Protein AF-A0A2S5QSZ0-F1 (afdb_monomer_lite)

Foldseek 3Di:
DAAPDDFWDWDWDDDPQKIWIWIGGPDIDTLDIDGNVCVVVCVVDPDDDDDPPSVVVVVVVVVVVVVVVVVVVVD

Radius of gyration: 12.88 Å; chains: 1; bounding box: 35×24×26 Å

Structure (mmCIF, N/CA/C/O backbone):
data_AF-A0A2S5QSZ0-F1
#
_entry.id   AF-A0A2S5QSZ0-F1
#
loop_
_atom_site.group_PDB
_atom_site.id
_atom_site.type_symbol
_atom_site.label_atom_id
_atom_site.label_alt_id
_atom_site.label_comp_id
_atom_site.label_asym_id
_atom_site.label_entity_id
_atom_site.label_seq_id
_atom_site.pdbx_PDB_ins_code
_atom_site.Cartn_x
_atom_site.Cartn_y
_atom_site.Cartn_z
_atom_site.occupancy
_atom_site.B_iso_or_equiv
_atom_site.auth_seq_id
_atom_site.auth_comp_id
_atom_site.auth_asym_id
_atom_site.auth_atom_id
_atom_site.pdbx_PDB_model_num
ATOM 1 N N . GLY A 1 1 ? -3.980 -4.582 -6.306 1.00 65.94 1 GLY A N 1
ATOM 2 C CA . GLY A 1 1 ? -2.606 -4.053 -6.334 1.00 65.94 1 GLY A CA 1
ATOM 3 C C . GLY A 1 1 ? -2.440 -3.192 -7.563 1.00 65.94 1 GLY A C 1
ATOM 4 O O . GLY A 1 1 ? -3.031 -3.524 -8.582 1.00 65.94 1 GLY A O 1
ATOM 5 N N . VAL A 1 2 ? -1.690 -2.098 -7.460 1.00 76.81 2 VAL A N 1
ATOM 6 C CA . VAL A 1 2 ? -1.402 -1.185 -8.573 1.00 76.81 2 VAL A CA 1
ATOM 7 C C . VAL A 1 2 ? 0.064 -1.354 -8.978 1.00 76.81 2 VAL A C 1
ATOM 9 O O . VAL A 1 2 ? 0.942 -1.220 -8.122 1.00 76.81 2 VAL A O 1
ATOM 12 N N . PRO A 1 3 ? 0.357 -1.682 -10.246 1.00 75.56 3 PRO A N 1
ATOM 13 C CA . PRO A 1 3 ? 1.726 -1.728 -10.743 1.00 75.56 3 PRO A CA 1
ATOM 14 C C . PRO A 1 3 ? 2.284 -0.305 -10.888 1.00 75.56 3 PRO A C 1
ATOM 16 O O . PRO A 1 3 ? 1.611 0.577 -11.411 1.00 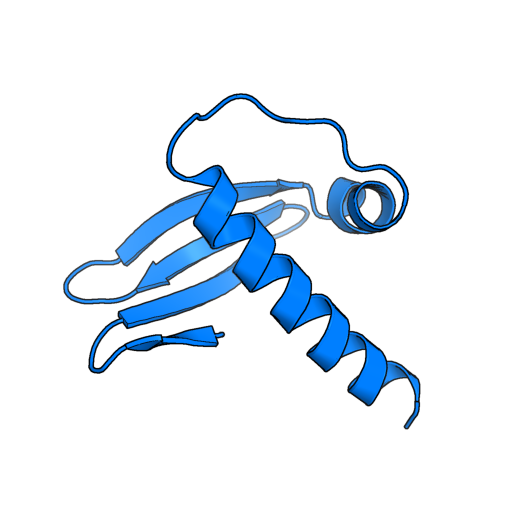75.56 3 PRO A O 1
ATOM 19 N N . LEU A 1 4 ? 3.520 -0.088 -10.441 1.00 74.88 4 LEU A N 1
ATOM 20 C CA . LEU A 1 4 ? 4.210 1.214 -10.470 1.00 74.88 4 LEU A CA 1
ATOM 21 C C . LEU A 1 4 ? 5.398 1.245 -11.432 1.00 74.88 4 LEU A C 1
ATOM 23 O O . LEU A 1 4 ? 6.133 2.226 -11.511 1.00 74.88 4 LEU A O 1
ATOM 27 N N . GLY A 1 5 ? 5.640 0.136 -12.117 1.00 78.06 5 GLY A N 1
ATOM 28 C CA . GLY A 1 5 ? 6.769 -0.039 -13.006 1.00 78.06 5 GLY A CA 1
ATOM 29 C C . GLY A 1 5 ? 6.995 -1.511 -13.304 1.00 78.06 5 GLY A C 1
ATOM 30 O O . GLY A 1 5 ? 6.179 -2.363 -12.962 1.00 78.06 5 GLY A O 1
ATOM 31 N N . LYS A 1 6 ? 8.130 -1.791 -13.943 1.00 78.12 6 LYS A N 1
ATOM 32 C CA . LYS A 1 6 ? 8.435 -3.103 -14.519 1.00 78.12 6 LYS A CA 1
ATOM 33 C C . LYS A 1 6 ? 8.494 -4.235 -13.483 1.00 78.12 6 LYS A C 1
ATOM 35 O O . LYS A 1 6 ? 7.960 -5.302 -13.739 1.00 78.12 6 LYS A O 1
ATOM 40 N N . ASP A 1 7 ? 9.047 -3.947 -12.306 1.00 82.00 7 ASP A N 1
ATOM 41 C CA . ASP A 1 7 ? 9.246 -4.921 -11.222 1.00 82.00 7 ASP A CA 1
ATOM 42 C C . ASP A 1 7 ? 8.777 -4.371 -9.865 1.00 82.00 7 ASP A C 1
ATOM 44 O O . ASP A 1 7 ? 9.299 -4.742 -8.820 1.00 82.00 7 ASP A O 1
ATOM 48 N N . ARG A 1 8 ? 7.851 -3.401 -9.861 1.00 84.94 8 ARG A N 1
ATOM 49 C CA . ARG A 1 8 ? 7.362 -2.750 -8.636 1.00 84.94 8 ARG A CA 1
ATOM 50 C C . ARG A 1 8 ? 5.848 -2.622 -8.653 1.00 84.94 8 ARG A C 1
ATOM 52 O O . ARG A 1 8 ? 5.263 -2.180 -9.640 1.00 84.94 8 ARG A O 1
ATOM 59 N N . SER A 1 9 ? 5.213 -2.963 -7.542 1.00 83.38 9 SER A N 1
ATOM 60 C CA . SER A 1 9 ? 3.774 -2.830 -7.337 1.00 83.38 9 SER A CA 1
ATOM 61 C C . SER A 1 9 ? 3.471 -2.420 -5.906 1.00 83.38 9 SER A C 1
ATOM 63 O O . SER A 1 9 ? 4.267 -2.661 -5.002 1.00 83.38 9 SER A O 1
ATOM 65 N N . VAL A 1 10 ? 2.307 -1.818 -5.698 1.00 84.19 10 VAL A N 1
ATOM 66 C CA . VAL A 1 10 ? 1.770 -1.565 -4.363 1.00 84.19 10 VAL A CA 1
ATOM 67 C C . VAL A 1 10 ? 0.502 -2.366 -4.161 1.00 84.19 10 VAL A C 1
ATOM 69 O O . VAL A 1 10 ? -0.375 -2.435 -5.028 1.00 84.19 10 VAL A O 1
ATOM 72 N N . GLN A 1 11 ? 0.418 -3.021 -3.015 1.00 82.81 11 GLN A N 1
ATOM 73 C CA . GLN A 1 11 ? -0.673 -3.906 -2.653 1.00 82.81 11 GLN A CA 1
ATOM 74 C C . GLN A 1 11 ? -1.231 -3.486 -1.303 1.00 82.81 11 GLN A C 1
ATOM 76 O O . GLN A 1 11 ? -0.472 -3.177 -0.392 1.00 82.81 11 GLN A O 1
ATOM 81 N N . LEU A 1 12 ? -2.556 -3.485 -1.174 1.00 83.69 12 LEU A N 1
ATOM 82 C CA . LEU A 1 12 ? -3.192 -3.350 0.129 1.00 83.69 12 LEU A CA 1
ATOM 83 C C . LEU A 1 12 ? -3.513 -4.740 0.655 1.00 83.69 12 LEU A C 1
ATOM 85 O O . LEU A 1 12 ? -4.054 -5.568 -0.081 1.00 83.69 12 LEU A O 1
ATOM 89 N N . VAL A 1 13 ? -3.207 -4.972 1.923 1.00 86.56 13 VAL A N 1
ATOM 90 C CA . VAL A 1 13 ? -3.521 -6.211 2.629 1.00 86.56 13 VAL A CA 1
ATOM 91 C C . VAL A 1 13 ? -4.306 -5.857 3.880 1.00 86.56 13 VAL A C 1
ATOM 93 O O . VAL A 1 13 ? -3.814 -5.126 4.733 1.00 86.56 13 VAL A O 1
ATOM 96 N N . LYS A 1 14 ? -5.530 -6.372 4.001 1.00 81.88 14 LYS A N 1
ATOM 97 C CA . LYS A 1 14 ? -6.336 -6.234 5.218 1.00 81.88 14 LYS A CA 1
ATOM 98 C C . LYS A 1 14 ? -6.015 -7.383 6.173 1.00 81.88 14 LYS A C 1
ATOM 100 O O . LYS A 1 14 ? -6.122 -8.546 5.792 1.00 81.88 14 LYS A O 1
ATOM 105 N N . LEU A 1 15 ? -5.643 -7.054 7.403 1.00 86.50 15 LEU A N 1
ATOM 106 C CA . LEU A 1 15 ? -5.408 -7.992 8.497 1.00 86.50 15 LEU A CA 1
ATOM 107 C C . LEU A 1 15 ? -6.264 -7.547 9.686 1.00 86.50 15 LEU A C 1
ATOM 109 O O . LEU A 1 15 ? -5.976 -6.536 10.324 1.00 86.50 15 LEU A O 1
ATOM 113 N N . GLY A 1 16 ? -7.339 -8.289 9.957 1.00 87.00 16 GLY A N 1
ATOM 114 C CA . GLY A 1 16 ? -8.331 -7.892 10.958 1.00 87.00 16 GLY A CA 1
ATOM 115 C C . GLY A 1 16 ? -8.990 -6.557 10.598 1.00 87.00 16 GLY A C 1
ATOM 116 O O . GLY A 1 16 ? -9.553 -6.415 9.510 1.00 87.00 16 GLY A O 1
ATOM 117 N N . GLU A 1 17 ? -8.890 -5.584 11.504 1.00 82.69 17 GLU A N 1
ATOM 118 C CA . GLU A 1 17 ? -9.424 -4.220 11.357 1.00 82.69 17 GLU A CA 1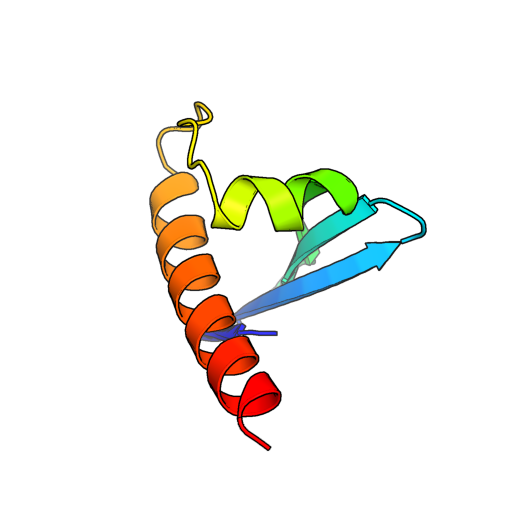
ATOM 119 C C . GLU A 1 17 ? -8.399 -3.220 10.805 1.00 82.69 17 GLU A C 1
ATOM 121 O O . GLU A 1 17 ? -8.687 -2.035 10.700 1.00 82.69 17 GLU A O 1
ATOM 126 N N . GLN A 1 18 ? -7.208 -3.676 10.413 1.00 79.19 18 GLN A N 1
ATOM 127 C CA . GLN A 1 18 ? -6.164 -2.805 9.874 1.00 79.19 18 GLN A CA 1
ATOM 128 C C . GLN A 1 18 ? -5.854 -3.155 8.420 1.00 79.19 18 GLN A C 1
ATOM 130 O O . GLN A 1 18 ? -5.845 -4.320 8.019 1.00 79.19 18 GLN A O 1
ATOM 135 N N . VAL A 1 19 ? -5.579 -2.135 7.618 1.00 83.50 19 VAL A N 1
ATOM 136 C CA . VAL A 1 19 ? -5.163 -2.238 6.222 1.00 83.50 19 VAL A CA 1
ATOM 137 C C . VAL A 1 19 ? -3.721 -1.774 6.098 1.00 83.50 19 VAL A C 1
ATOM 139 O O . VAL A 1 19 ? -3.330 -0.715 6.568 1.00 83.50 19 VAL A O 1
ATOM 142 N N . TYR A 1 20 ? -2.909 -2.584 5.440 1.00 86.50 20 TYR A N 1
ATOM 143 C CA . TYR A 1 20 ? -1.482 -2.368 5.280 1.00 86.50 20 TYR A CA 1
ATOM 144 C C . TYR A 1 20 ? -1.189 -2.107 3.814 1.00 86.50 20 TYR A C 1
ATOM 146 O O . TYR A 1 20 ? -1.582 -2.893 2.953 1.00 86.50 20 TYR A O 1
ATOM 154 N N . VAL A 1 21 ? -0.478 -1.023 3.528 1.00 86.00 21 VAL A N 1
ATOM 155 C CA . VAL A 1 21 ? -0.004 -0.698 2.186 1.00 86.00 21 VAL A CA 1
ATOM 156 C C . VAL A 1 21 ? 1.415 -1.231 2.054 1.00 86.00 21 VAL A C 1
ATOM 158 O O . VAL A 1 21 ? 2.344 -0.736 2.688 1.00 86.00 21 VAL A O 1
ATOM 161 N N . LEU A 1 22 ? 1.582 -2.268 1.241 1.00 88.56 22 LEU A N 1
ATOM 162 C CA . LEU A 1 22 ? 2.852 -2.937 0.998 1.00 88.56 22 LEU A CA 1
ATOM 163 C C . LEU A 1 22 ? 3.400 -2.548 -0.373 1.00 88.56 22 LEU A C 1
ATOM 165 O O . LEU A 1 22 ? 2.735 -2.723 -1.394 1.00 88.56 22 LEU A O 1
ATOM 169 N N . GLY A 1 23 ? 4.636 -2.067 -0.400 1.00 88.56 23 GLY A N 1
ATOM 170 C CA . GLY A 1 23 ? 5.443 -1.970 -1.607 1.00 88.56 23 GLY A CA 1
ATOM 171 C C . GLY A 1 23 ? 6.120 -3.302 -1.882 1.00 88.56 23 GLY A C 1
ATOM 172 O O . GLY A 1 23 ? 6.851 -3.810 -1.037 1.00 88.56 23 GLY A O 1
ATOM 173 N N . VAL A 1 24 ? 5.887 -3.864 -3.062 1.00 88.31 24 VAL A N 1
ATOM 174 C CA . VAL A 1 24 ? 6.490 -5.117 -3.518 1.00 88.31 24 VAL A CA 1
ATOM 175 C C . VAL A 1 24 ? 7.359 -4.820 -4.730 1.00 88.31 24 VAL A C 1
ATOM 177 O O . VAL A 1 24 ? 6.855 -4.361 -5.756 1.00 88.31 24 VAL A O 1
ATOM 180 N N . GLY A 1 25 ? 8.655 -5.094 -4.618 1.00 85.88 25 GLY A N 1
ATOM 181 C CA . GLY A 1 25 ? 9.587 -5.089 -5.743 1.00 85.88 25 GLY A CA 1
ATOM 182 C C . GLY A 1 25 ? 10.728 -6.068 -5.504 1.00 85.88 25 GLY A C 1
ATOM 183 O O . GLY A 1 25 ? 10.480 -7.255 -5.331 1.00 85.88 25 GLY A O 1
ATOM 184 N N . GLU A 1 26 ? 11.963 -5.577 -5.415 1.00 86.69 26 GLU A N 1
ATOM 185 C CA . GLU A 1 26 ? 13.119 -6.386 -4.989 1.00 86.69 26 GLU A CA 1
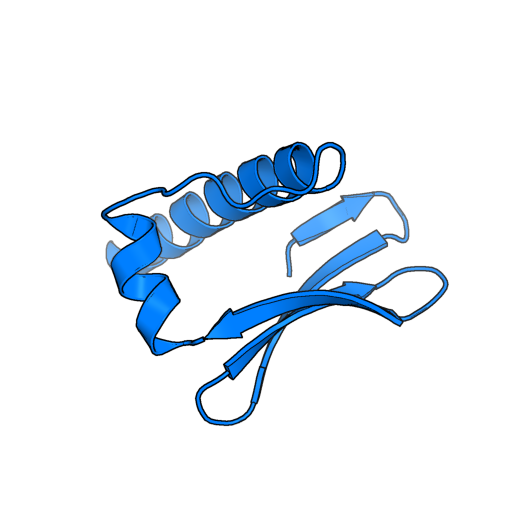ATOM 186 C C . GLU A 1 26 ? 13.005 -6.859 -3.525 1.00 86.69 26 GLU A C 1
ATOM 188 O O . GLU A 1 26 ? 13.562 -7.875 -3.123 1.00 86.69 26 GLU A O 1
ATOM 193 N N . SER A 1 27 ? 12.250 -6.132 -2.704 1.00 85.12 27 SER A N 1
ATOM 194 C CA . SER A 1 27 ? 11.920 -6.499 -1.328 1.00 85.12 27 SER A CA 1
ATOM 195 C C . SER A 1 27 ? 10.496 -6.061 -1.006 1.00 85.12 27 SER A C 1
ATOM 197 O O . SER A 1 27 ? 9.935 -5.197 -1.687 1.00 85.12 27 SER A O 1
ATOM 199 N N . ILE A 1 28 ? 9.910 -6.665 0.027 1.00 88.25 28 ILE A N 1
ATOM 200 C CA . ILE A 1 28 ? 8.599 -6.273 0.547 1.00 88.25 28 ILE A CA 1
ATOM 201 C C . ILE A 1 28 ? 8.824 -5.230 1.639 1.00 88.25 28 ILE A C 1
ATOM 203 O O . ILE A 1 28 ? 9.523 -5.498 2.615 1.00 88.25 28 ILE A O 1
ATOM 207 N N . GLN A 1 29 ? 8.237 -4.048 1.473 1.00 85.94 29 GLN A N 1
ATOM 208 C CA . GLN A 1 29 ? 8.312 -2.959 2.444 1.00 85.94 29 GLN A CA 1
ATOM 209 C C . GLN A 1 29 ? 6.913 -2.508 2.848 1.00 85.94 29 GLN A C 1
ATOM 211 O O . GLN A 1 29 ? 6.036 -2.339 2.002 1.00 85.94 29 GLN A O 1
ATOM 216 N N . LEU A 1 30 ? 6.709 -2.291 4.146 1.00 87.81 30 LEU A N 1
ATOM 217 C CA . LEU A 1 30 ? 5.511 -1.627 4.640 1.00 87.81 30 LEU A CA 1
ATOM 218 C C . LEU A 1 30 ? 5.645 -0.129 4.357 1.00 87.81 30 LEU A C 1
ATOM 220 O O . LEU A 1 30 ? 6.540 0.518 4.893 1.00 87.81 30 LEU A O 1
ATOM 224 N N . ILE A 1 31 ? 4.776 0.392 3.496 1.00 84.06 31 ILE A N 1
ATOM 225 C CA . ILE A 1 31 ? 4.730 1.814 3.147 1.00 84.06 31 ILE A CA 1
ATOM 226 C C . ILE A 1 31 ? 3.862 2.559 4.154 1.00 84.06 31 ILE A C 1
ATOM 228 O O . ILE A 1 31 ? 4.247 3.632 4.605 1.00 84.06 31 ILE A O 1
ATOM 232 N N . ASP A 1 32 ? 2.702 1.993 4.493 1.00 80.69 32 ASP A N 1
ATOM 233 C CA . ASP A 1 32 ? 1.749 2.646 5.385 1.00 80.69 32 ASP A CA 1
ATOM 234 C C . ASP A 1 32 ? 0.833 1.642 6.095 1.00 80.69 32 ASP A C 1
ATOM 236 O O . ASP A 1 32 ? 0.628 0.517 5.621 1.00 80.69 32 ASP A O 1
ATOM 240 N N . ARG A 1 33 ? 0.262 2.061 7.224 1.00 81.06 33 ARG A N 1
ATOM 241 C CA . ARG A 1 33 ? -0.785 1.342 7.951 1.00 81.06 33 ARG A CA 1
ATOM 242 C C . ARG A 1 33 ? -1.973 2.277 8.126 1.00 81.06 33 ARG A C 1
ATOM 244 O O . ARG A 1 33 ? -1.847 3.341 8.713 1.00 81.06 33 ARG A O 1
ATOM 251 N N . ILE A 1 34 ? -3.124 1.824 7.658 1.00 79.25 34 ILE A N 1
ATOM 252 C CA . ILE A 1 34 ? -4.383 2.550 7.699 1.00 79.25 34 ILE A CA 1
ATOM 253 C C . ILE A 1 34 ? -5.367 1.718 8.518 1.00 79.25 34 ILE A C 1
ATOM 255 O O . ILE A 1 34 ? -5.528 0.525 8.262 1.00 79.25 34 ILE A O 1
ATOM 259 N N . ASP A 1 35 ? -6.030 2.311 9.501 1.00 78.12 35 ASP A N 1
ATOM 260 C CA . ASP A 1 35 ? -7.133 1.645 10.191 1.00 78.12 35 ASP A CA 1
ATOM 261 C C . ASP A 1 35 ? -8.323 1.512 9.233 1.00 78.12 35 ASP A C 1
ATOM 263 O O . ASP A 1 35 ? -8.669 2.454 8.521 1.00 78.12 35 ASP A O 1
ATOM 267 N N . ALA A 1 36 ? -8.925 0.321 9.156 1.00 66.94 36 ALA A N 1
ATOM 268 C CA . ALA A 1 36 ? -9.965 0.034 8.166 1.00 66.94 36 ALA A CA 1
ATOM 269 C C . ALA A 1 36 ? -11.202 0.920 8.355 1.00 66.94 36 ALA A C 1
ATOM 271 O O . ALA A 1 36 ? -11.854 1.250 7.373 1.00 66.94 36 ALA A O 1
ATOM 272 N N . GLU A 1 37 ? -11.486 1.324 9.593 1.00 65.88 37 GLU A N 1
ATOM 273 C CA . GLU A 1 37 ? -12.570 2.249 9.938 1.00 65.88 37 GLU A CA 1
ATOM 274 C C . GLU A 1 37 ? -12.280 3.681 9.455 1.00 65.88 37 GLU A C 1
ATOM 276 O O . GLU A 1 37 ? -13.180 4.396 9.030 1.00 65.88 37 GLU A O 1
ATOM 281 N N . SER A 1 38 ? -11.003 4.071 9.398 1.00 61.88 38 SER A N 1
ATOM 282 C CA . SER A 1 38 ? -10.578 5.391 8.923 1.00 61.88 38 SER A CA 1
ATOM 283 C C . SER A 1 38 ? -10.523 5.508 7.399 1.00 61.88 38 SER A C 1
ATOM 285 O O . SER A 1 38 ? -10.366 6.612 6.889 1.00 61.88 38 SER A O 1
ATOM 287 N N . ILE A 1 39 ? -10.623 4.406 6.646 1.00 59.31 39 ILE A N 1
ATOM 288 C CA . ILE A 1 39 ? -10.615 4.458 5.173 1.00 59.31 39 ILE A CA 1
ATOM 289 C C . ILE A 1 39 ? -11.913 5.068 4.654 1.00 59.31 39 ILE A C 1
ATOM 291 O O . ILE A 1 39 ? -11.866 5.918 3.767 1.00 59.31 39 ILE A O 1
ATOM 295 N N . ASP A 1 40 ? -13.050 4.673 5.226 1.00 55.38 40 ASP A N 1
ATOM 296 C CA . ASP A 1 40 ? -14.356 5.229 4.872 1.00 55.38 40 ASP A CA 1
ATOM 297 C C . ASP A 1 40 ? -14.438 6.731 5.208 1.00 55.38 40 ASP A C 1
ATOM 299 O O . ASP A 1 40 ? -14.979 7.513 4.423 1.00 55.38 40 ASP A O 1
ATOM 303 N N . GLU A 1 41 ? -13.829 7.158 6.319 1.00 51.00 41 GLU A N 1
ATOM 304 C CA . GL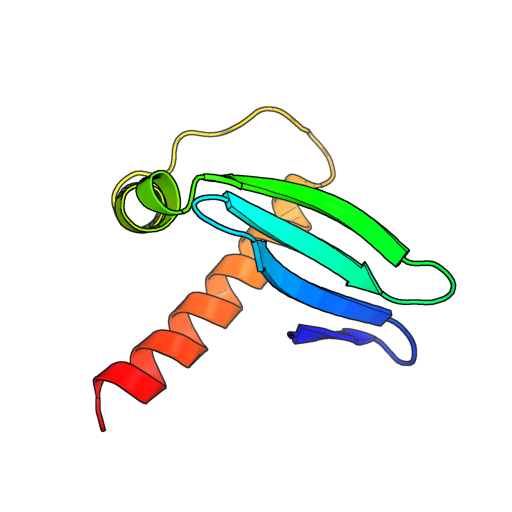U A 1 41 ? -13.764 8.573 6.712 1.00 51.00 41 GLU A CA 1
ATOM 305 C C . GLU A 1 41 ? -12.750 9.379 5.885 1.00 51.00 41 GLU A C 1
ATOM 307 O O . GLU A 1 41 ? -13.042 10.505 5.488 1.00 51.00 41 GLU A O 1
ATOM 312 N N . ALA A 1 42 ? -11.594 8.801 5.537 1.00 52.72 42 ALA A N 1
ATOM 313 C CA . ALA A 1 42 ? -10.562 9.467 4.734 1.00 52.72 42 ALA A CA 1
ATOM 314 C C . ALA A 1 42 ? -10.979 9.711 3.272 1.00 52.72 42 ALA A C 1
ATOM 316 O O . ALA A 1 42 ? -10.371 10.533 2.586 1.00 52.72 42 ALA A O 1
ATOM 317 N N . ILE A 1 43 ? -12.003 9.005 2.778 1.00 54.19 43 ILE A N 1
ATOM 318 C CA . ILE A 1 43 ? -12.648 9.310 1.490 1.00 54.19 43 ILE A CA 1
ATOM 319 C C . ILE A 1 43 ? -13.513 10.582 1.603 1.00 54.19 43 ILE A C 1
ATOM 321 O O . ILE A 1 43 ? -13.742 11.253 0.597 1.00 54.19 43 ILE A O 1
ATOM 325 N N . HIS A 1 44 ? -13.972 10.933 2.808 1.00 48.78 44 HIS A N 1
ATOM 326 C CA . HIS A 1 44 ? -14.854 12.074 3.061 1.00 48.78 44 HIS A CA 1
ATOM 327 C C . HIS A 1 44 ? -14.132 13.333 3.544 1.00 48.78 44 HIS A C 1
ATOM 329 O O . HIS A 1 44 ? -14.586 14.435 3.242 1.00 48.78 44 HIS A O 1
ATOM 335 N N . ASP A 1 45 ? -13.025 13.186 4.265 1.00 43.28 45 ASP A N 1
ATOM 336 C CA . ASP A 1 45 ? -12.286 14.306 4.833 1.00 43.28 45 ASP A CA 1
ATOM 337 C C . ASP A 1 45 ? -10.795 13.965 4.763 1.00 43.28 45 ASP A C 1
ATOM 339 O O . ASP A 1 45 ? -10.350 12.967 5.324 1.00 43.28 45 ASP A O 1
ATOM 343 N N . ALA A 1 46 ? -10.012 14.734 4.007 1.00 45.00 46 ALA A N 1
ATOM 344 C CA . ALA A 1 46 ? -8.583 14.490 3.837 1.00 45.00 46 ALA A CA 1
ATOM 345 C C . ALA A 1 46 ? -7.773 15.379 4.797 1.00 45.00 46 ALA A C 1
ATOM 347 O O . ALA A 1 46 ? -7.391 16.486 4.408 1.00 45.00 46 ALA A O 1
ATOM 348 N N . PRO A 1 47 ? -7.452 14.944 6.033 1.00 49.41 47 PRO A N 1
ATOM 349 C CA . PRO A 1 47 ? -6.460 15.630 6.833 1.00 49.41 47 PRO A CA 1
ATOM 350 C C . PRO A 1 47 ? -5.059 15.201 6.386 1.00 49.41 47 PRO A C 1
ATOM 352 O O . PRO A 1 47 ? -4.680 14.029 6.366 1.00 49.41 47 PRO A O 1
ATOM 355 N N . SER A 1 48 ? -4.277 16.208 6.026 1.00 50.00 48 SER A N 1
ATOM 356 C CA . SER A 1 48 ? -2.849 16.157 5.741 1.00 50.00 48 SER A CA 1
ATOM 357 C C . SER A 1 48 ? -2.058 15.496 6.880 1.00 50.00 48 SER A C 1
ATOM 359 O O . SER A 1 48 ? -1.838 16.108 7.927 1.00 50.00 48 SER A O 1
ATOM 361 N N . LEU A 1 49 ? -1.588 14.266 6.660 1.00 52.06 49 LEU A N 1
ATOM 362 C CA . LEU A 1 49 ? -0.625 13.579 7.523 1.00 52.06 49 LEU A CA 1
ATOM 363 C C . LEU A 1 49 ? 0.804 13.854 7.027 1.00 52.06 49 LEU A C 1
ATOM 365 O O . LEU A 1 49 ? 1.159 13.598 5.878 1.00 52.06 49 LEU A O 1
ATOM 369 N N . ASN A 1 50 ? 1.618 14.418 7.920 1.00 52.97 50 ASN A N 1
ATOM 370 C CA . ASN A 1 50 ? 3.024 14.767 7.715 1.00 52.97 50 ASN A CA 1
ATOM 371 C C . ASN A 1 50 ? 3.878 13.546 7.313 1.00 52.97 50 ASN A C 1
ATOM 373 O O . ASN A 1 50 ? 4.201 12.727 8.167 1.00 52.97 50 ASN A O 1
ATOM 377 N N . THR A 1 51 ? 4.321 13.463 6.053 1.00 46.16 51 THR A N 1
ATOM 378 C CA . THR A 1 51 ? 5.587 12.823 5.622 1.00 46.16 51 THR A CA 1
ATOM 379 C C . THR A 1 51 ? 5.942 13.327 4.218 1.00 46.16 51 THR A C 1
ATOM 381 O O . THR A 1 51 ? 5.372 12.905 3.216 1.00 46.16 51 THR A O 1
ATOM 384 N N . SER A 1 52 ? 6.890 14.258 4.139 1.00 55.97 52 SER A N 1
ATOM 385 C CA . SER A 1 52 ? 7.042 15.192 3.015 1.00 55.97 52 SER A CA 1
ATOM 386 C C . SER A 1 52 ? 7.486 14.619 1.658 1.00 55.97 52 SER A C 1
ATOM 388 O O . SER A 1 52 ? 7.540 15.389 0.710 1.00 55.9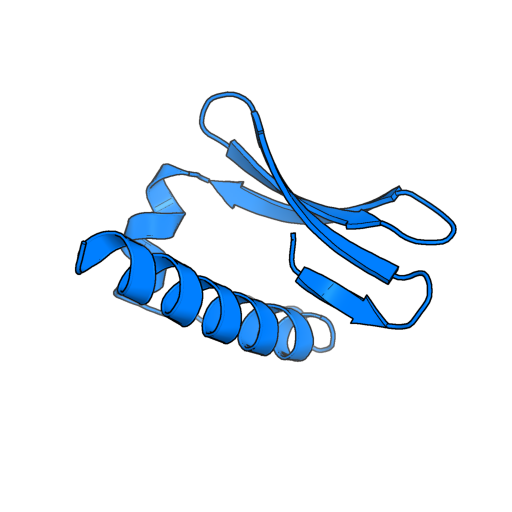7 52 SER A O 1
ATOM 390 N N . ASN A 1 53 ? 7.758 13.313 1.519 1.00 54.25 53 ASN A N 1
ATOM 391 C CA . ASN A 1 53 ? 8.140 12.704 0.227 1.00 54.25 53 ASN A CA 1
ATOM 392 C C . ASN A 1 53 ? 7.358 11.426 -0.155 1.00 54.25 53 ASN A C 1
ATOM 394 O O . ASN A 1 53 ? 7.416 11.017 -1.313 1.00 54.25 53 ASN A O 1
ATOM 398 N N . THR A 1 54 ? 6.640 10.775 0.768 1.00 55.28 54 THR A N 1
ATOM 399 C CA . THR A 1 54 ? 5.854 9.554 0.474 1.00 55.28 54 THR A CA 1
ATOM 400 C C . THR A 1 54 ? 4.386 9.856 0.172 1.00 55.28 54 THR A C 1
ATOM 402 O O . THR A 1 54 ? 3.719 9.038 -0.464 1.00 55.28 54 THR A O 1
ATOM 405 N N . SER A 1 55 ? 3.901 11.042 0.557 1.00 61.59 55 SER A N 1
ATOM 406 C CA . SER A 1 55 ? 2.522 11.492 0.341 1.00 61.59 55 SER A CA 1
ATOM 407 C C . SER A 1 55 ? 2.142 11.537 -1.140 1.00 61.59 55 SER A C 1
ATOM 409 O O . SER A 1 55 ? 1.174 10.898 -1.534 1.00 61.59 55 SER A O 1
ATOM 411 N N . ALA A 1 56 ? 2.966 12.155 -1.992 1.00 65.25 56 ALA A N 1
ATOM 412 C CA . ALA A 1 56 ? 2.644 12.362 -3.411 1.00 65.25 56 ALA A CA 1
ATOM 413 C C . ALA A 1 56 ? 2.393 11.055 -4.195 1.00 65.25 56 ALA A C 1
ATOM 415 O O . ALA A 1 56 ? 1.568 10.999 -5.113 1.00 65.25 56 ALA A O 1
ATOM 416 N N . PHE A 1 57 ? 3.098 9.982 -3.827 1.00 67.56 57 PHE A N 1
ATOM 417 C CA . PHE A 1 57 ? 2.884 8.661 -4.407 1.00 67.56 57 PHE A CA 1
ATOM 418 C C . PHE A 1 57 ? 1.575 8.025 -3.903 1.00 67.56 57 PHE A C 1
ATOM 420 O O . PHE A 1 57 ? 0.792 7.502 -4.702 1.00 67.56 57 PHE A O 1
ATOM 427 N N . LEU A 1 58 ? 1.324 8.091 -2.592 1.00 69.94 58 LEU A N 1
ATOM 428 C CA . LEU A 1 58 ? 0.111 7.550 -1.979 1.00 69.94 58 LEU A CA 1
ATOM 429 C C . LEU A 1 58 ? -1.147 8.274 -2.462 1.00 69.94 58 LEU A C 1
ATOM 431 O O . LEU A 1 58 ? -2.158 7.618 -2.688 1.00 69.94 58 LEU A O 1
ATOM 435 N N . ASP A 1 59 ? -1.073 9.580 -2.699 1.00 72.19 59 ASP A N 1
ATOM 436 C CA . ASP A 1 59 ? -2.184 10.374 -3.229 1.00 72.19 59 ASP A CA 1
ATOM 437 C C . ASP A 1 59 ? -2.565 9.913 -4.640 1.00 72.19 59 ASP A C 1
ATOM 439 O O . ASP A 1 59 ? -3.729 9.630 -4.925 1.00 72.19 59 ASP A O 1
ATOM 443 N N . THR A 1 60 ? -1.564 9.720 -5.503 1.00 73.00 60 THR A N 1
ATOM 444 C CA . THR A 1 60 ? -1.770 9.200 -6.864 1.00 73.00 60 THR A CA 1
ATOM 445 C C . THR A 1 60 ? -2.363 7.785 -6.837 1.00 73.00 60 THR A C 1
ATOM 447 O O . THR A 1 60 ? -3.256 7.456 -7.621 1.00 73.00 60 THR A O 1
ATOM 450 N N . PHE A 1 61 ? -1.907 6.940 -5.908 1.00 75.06 61 PHE A N 1
ATOM 451 C CA . PHE A 1 61 ? -2.421 5.584 -5.723 1.00 75.06 61 PHE A CA 1
ATOM 452 C C . PHE A 1 61 ? -3.860 5.562 -5.193 1.00 75.06 61 PHE A C 1
ATOM 454 O O . PHE A 1 61 ? -4.692 4.828 -5.728 1.00 75.06 61 PHE A O 1
ATOM 461 N N . LYS A 1 62 ? -4.177 6.387 -4.188 1.00 74.50 62 LYS A N 1
ATOM 462 C CA . LYS A 1 62 ? -5.539 6.561 -3.665 1.00 74.50 62 LYS A CA 1
ATOM 463 C C . LYS A 1 62 ? -6.481 7.009 -4.777 1.00 74.50 62 LYS A C 1
ATOM 465 O O . LYS A 1 62 ? -7.519 6.390 -4.977 1.00 74.50 62 LYS A O 1
ATOM 470 N N . GLN A 1 63 ? -6.060 7.981 -5.583 1.00 78.56 63 GLN A N 1
ATOM 471 C CA . GLN A 1 63 ? -6.830 8.457 -6.728 1.00 78.56 63 GLN A CA 1
ATOM 472 C C . GLN A 1 63 ? -7.095 7.349 -7.761 1.00 78.56 63 GLN A C 1
ATOM 474 O O . GLN A 1 63 ? -8.151 7.322 -8.395 1.00 78.56 63 GLN A O 1
ATOM 479 N N . GLN A 1 64 ? -6.163 6.410 -7.937 1.00 72.69 64 GLN A N 1
ATOM 480 C CA . GLN A 1 64 ? -6.357 5.258 -8.817 1.00 72.69 64 GLN A CA 1
ATOM 481 C C . GLN A 1 64 ? -7.272 4.187 -8.200 1.00 72.69 64 GLN A C 1
ATOM 483 O O . GLN A 1 64 ? -8.061 3.580 -8.923 1.00 72.69 64 GLN A O 1
ATOM 488 N N . LEU A 1 65 ? -7.216 3.965 -6.883 1.00 70.94 65 LEU A N 1
ATOM 489 C CA . LEU A 1 65 ? -8.140 3.061 -6.190 1.00 70.94 65 LEU A CA 1
ATOM 490 C C . LEU A 1 65 ? -9.578 3.556 -6.248 1.00 70.94 65 LEU A C 1
ATOM 492 O O . LEU A 1 65 ? -10.456 2.765 -6.580 1.00 70.94 65 LEU A O 1
ATOM 496 N N . SER A 1 66 ? -9.809 4.845 -5.993 1.00 71.38 66 SER A N 1
ATOM 497 C CA . SER A 1 66 ? -11.154 5.423 -6.031 1.00 71.38 66 SER A CA 1
ATOM 498 C C . SER A 1 66 ? -11.819 5.191 -7.389 1.00 71.38 66 SER A C 1
ATOM 500 O O . SER A 1 66 ? -12.978 4.798 -7.443 1.00 71.38 66 SER A O 1
ATOM 502 N N 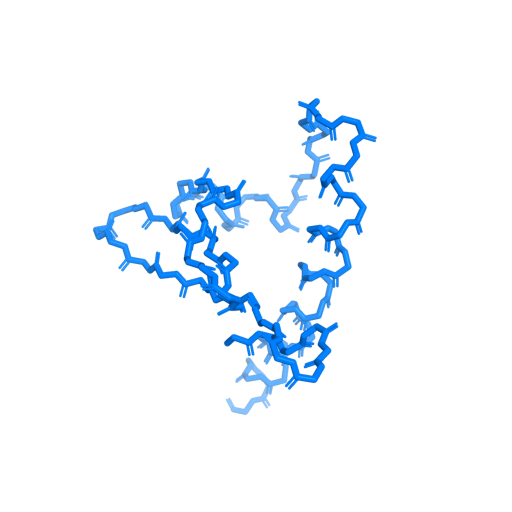. GLN A 1 67 ? -11.064 5.306 -8.487 1.00 71.31 67 GLN A N 1
ATOM 503 C CA . GLN A 1 67 ? -11.563 5.001 -9.834 1.00 71.31 67 GLN A CA 1
ATOM 504 C C . GLN A 1 67 ? -11.924 3.517 -10.012 1.00 71.31 67 GLN A C 1
ATOM 506 O O . GLN A 1 67 ? -12.913 3.191 -10.665 1.00 71.31 67 GLN A O 1
ATOM 511 N N . ILE A 1 68 ? -11.142 2.600 -9.434 1.00 68.25 68 ILE A N 1
ATOM 512 C CA . ILE A 1 68 ? -11.396 1.153 -9.526 1.00 68.25 68 ILE A CA 1
ATOM 513 C C . ILE A 1 68 ? -12.620 0.755 -8.688 1.00 68.25 68 ILE A C 1
ATOM 515 O O . ILE A 1 68 ? -13.422 -0.075 -9.126 1.00 68.25 68 ILE A O 1
ATOM 519 N N . GLU A 1 69 ? -12.781 1.333 -7.498 1.00 64.75 69 GLU A N 1
ATOM 520 C CA . GLU A 1 69 ? -13.948 1.102 -6.643 1.00 64.75 69 GLU A CA 1
ATOM 521 C C . GLU A 1 69 ? -15.224 1.690 -7.246 1.00 64.75 69 GLU A C 1
ATOM 523 O O . GLU A 1 69 ? -16.264 1.030 -7.236 1.00 64.75 69 GLU A O 1
ATOM 528 N N . GLU A 1 70 ? -15.149 2.879 -7.848 1.00 63.75 70 GLU A N 1
ATOM 529 C CA . GLU A 1 70 ? -16.301 3.519 -8.486 1.00 63.75 70 GLU A CA 1
ATOM 530 C C . GLU A 1 70 ? -16.823 2.698 -9.677 1.00 63.75 70 GLU A C 1
ATOM 532 O O . GLU A 1 70 ? -18.033 2.523 -9.836 1.00 63.75 70 GLU A O 1
ATOM 537 N N . VAL A 1 71 ? -15.920 2.098 -10.463 1.00 63.91 71 VAL A N 1
ATOM 538 C CA . VAL A 1 71 ? -16.287 1.174 -11.550 1.00 63.91 71 VAL A CA 1
ATOM 539 C C . VAL A 1 71 ? -16.962 -0.092 -11.013 1.00 63.91 71 VAL A C 1
ATOM 541 O O . VAL A 1 71 ? -17.887 -0.597 -11.647 1.00 63.91 71 VAL A O 1
ATOM 544 N N . ARG A 1 72 ? -16.554 -0.595 -9.839 1.00 55.44 72 ARG A N 1
ATOM 545 C CA . ARG A 1 72 ? -17.206 -1.754 -9.204 1.00 55.44 72 ARG A CA 1
ATOM 546 C C . ARG A 1 72 ? -18.554 -1.425 -8.564 1.00 55.44 72 ARG A C 1
ATOM 548 O O . ARG A 1 72 ? -19.408 -2.297 -8.544 1.00 55.44 72 ARG A O 1
ATOM 555 N N . LYS A 1 73 ? -18.760 -0.208 -8.050 1.00 52.56 73 LYS A N 1
ATOM 556 C CA . LYS A 1 73 ? -20.017 0.198 -7.385 1.00 52.56 73 LYS A CA 1
ATOM 557 C C . LYS A 1 73 ? -21.155 0.501 -8.372 1.00 52.56 73 LYS A C 1
ATOM 559 O O . LYS A 1 73 ? -22.309 0.587 -7.964 1.00 52.56 73 LYS A O 1
ATOM 564 N N . LYS A 1 74 ? -20.836 0.681 -9.659 1.00 52.22 74 LYS A N 1
ATOM 565 C CA . LYS A 1 74 ? -21.797 0.922 -10.751 1.00 52.22 74 LYS A CA 1
ATOM 566 C C . LYS A 1 74 ? -22.231 -0.343 -11.513 1.00 52.22 74 LYS A C 1
ATOM 568 O O . LYS A 1 74 ? -22.992 -0.201 -12.469 1.00 52.22 74 LYS A O 1
ATOM 573 N N . GLN A 1 75 ? -21.763 -1.534 -11.121 1.00 44.94 75 GLN A N 1
ATOM 574 C CA . GLN A 1 75 ? -22.240 -2.827 -11.638 1.00 44.94 75 GLN A CA 1
ATOM 575 C C . GLN A 1 75 ? -23.154 -3.531 -10.640 1.00 44.94 75 GLN A C 1
ATOM 577 O O . GLN A 1 75 ? -22.869 -3.450 -9.426 1.00 44.94 75 GLN A O 1
#

Sequence (75 aa):
GVPLGKDRSVQLVKLGEQVYVLGVGESIQLIDRIDAESIDEAIHDAPSLNTSNTSAFLDTFKQQLSQIEEVRKKQ

Secondary structure (DSSP, 8-state):
-EEEETTEEEEEEEETTEEEEEEESSSEEEEEEEEHHHHHHHTT-------TTTHHHHHHHHHHHHHHHHHHHT-

pLDDT: mean 70.78, std 13.71, range [43.28, 88.56]